Protein AF-A0A444KIF4-F1 (afdb_monomer)

Sequence (101 aa):
GTLGAPSAARPEIDQARPEFEALARHIGRLADALAIKAGNAPPGIPADMRMPGPPMDGGSLLGKRPGAAEADPARMPAEHLLHLILQDCTSCHSKFRQKQQ

Structure (mmCIF, N/CA/C/O backbone):
data_AF-A0A444KIF4-F1
#
_entry.id   AF-A0A444KIF4-F1
#
loop_
_atom_site.group_PDB
_atom_site.id
_atom_site.type_symbol
_atom_site.label_atom_id
_atom_site.label_alt_id
_atom_site.label_comp_id
_atom_site.label_asym_id
_atom_site.label_entity_id
_atom_site.label_seq_id
_atom_site.pdbx_PDB_ins_code
_atom_site.Cartn_x
_atom_site.Cartn_y
_atom_site.Cartn_z
_atom_site.occupancy
_atom_site.B_iso_or_equiv
_atom_si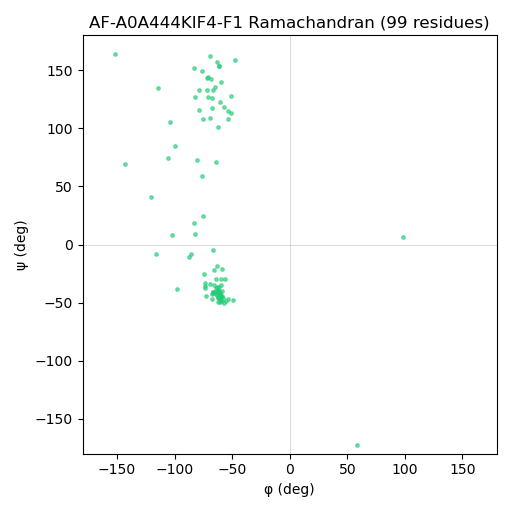te.auth_seq_id
_atom_site.auth_comp_id
_atom_site.auth_asym_id
_atom_site.auth_atom_id
_atom_site.pdbx_PDB_model_num
ATOM 1 N N . GLY A 1 1 ? -12.953 9.435 12.252 1.00 49.47 1 GLY A N 1
ATOM 2 C CA . GLY A 1 1 ? -14.344 8.966 12.146 1.00 49.47 1 GLY A CA 1
ATOM 3 C C . GLY A 1 1 ? -14.441 7.933 11.047 1.00 49.47 1 GLY A C 1
ATOM 4 O O . GLY A 1 1 ? -13.830 8.120 9.999 1.00 49.47 1 GLY A O 1
ATOM 5 N N . THR A 1 2 ? -15.176 6.845 11.271 1.00 55.84 2 THR A N 1
ATOM 6 C CA . THR A 1 2 ? -15.493 5.857 10.232 1.00 55.84 2 THR A CA 1
ATOM 7 C C . THR A 1 2 ? -16.627 6.404 9.356 1.00 55.84 2 THR A C 1
ATOM 9 O O . THR A 1 2 ? -17.608 6.940 9.863 1.00 55.84 2 THR A O 1
ATOM 12 N N . LEU A 1 3 ? -16.487 6.326 8.030 1.00 52.78 3 LEU A N 1
ATOM 13 C CA . LEU A 1 3 ? -17.391 6.969 7.058 1.00 52.78 3 LEU A CA 1
ATOM 14 C C . LEU A 1 3 ? -18.760 6.276 6.874 1.00 52.78 3 LEU A C 1
ATOM 16 O O . LEU A 1 3 ? -19.382 6.432 5.830 1.00 52.78 3 LEU A O 1
ATOM 20 N N . GLY A 1 4 ? -19.263 5.522 7.855 1.00 61.22 4 GLY A N 1
ATOM 21 C CA . GLY A 1 4 ? -20.513 4.774 7.673 1.00 61.22 4 GLY A CA 1
ATOM 22 C C . GLY A 1 4 ? -20.442 3.784 6.496 1.00 61.22 4 GLY A C 1
ATOM 23 O O . GLY A 1 4 ? -19.371 3.509 5.950 1.00 61.22 4 GLY A O 1
ATOM 24 N N . ALA A 1 5 ? -21.564 3.159 6.144 1.00 59.88 5 ALA A N 1
ATOM 25 C CA . ALA A 1 5 ? -21.558 2.028 5.221 1.00 59.88 5 ALA A CA 1
ATOM 26 C C . ALA A 1 5 ? -21.271 2.416 3.747 1.00 59.88 5 ALA A C 1
ATOM 28 O O . ALA A 1 5 ? -21.789 3.435 3.289 1.00 59.88 5 ALA A O 1
ATOM 29 N N . PRO A 1 6 ? -20.533 1.572 2.985 1.00 74.69 6 PRO A N 1
ATOM 30 C CA . PRO A 1 6 ? -19.845 0.355 3.417 1.00 74.69 6 PRO A CA 1
ATOM 31 C C . PRO A 1 6 ? -18.325 0.576 3.492 1.00 74.69 6 PRO A C 1
ATOM 33 O O . PRO A 1 6 ? -17.567 0.095 2.650 1.00 74.69 6 PRO A O 1
ATOM 36 N N . SER A 1 7 ? -17.853 1.295 4.514 1.00 84.38 7 SER A N 1
ATOM 37 C CA . SER A 1 7 ? -16.424 1.298 4.836 1.00 84.38 7 SER A CA 1
ATOM 38 C C . SER A 1 7 ? -16.050 0.075 5.674 1.00 84.38 7 SER A C 1
ATOM 40 O O . SER A 1 7 ? -16.621 -0.149 6.736 1.00 84.38 7 SER A O 1
ATOM 42 N N . ALA A 1 8 ? -15.038 -0.677 5.232 1.00 90.88 8 ALA A N 1
ATOM 43 C CA . ALA A 1 8 ? -14.412 -1.743 6.021 1.00 90.88 8 ALA A CA 1
ATOM 44 C C . ALA A 1 8 ? -13.354 -1.206 7.010 1.00 90.88 8 ALA A C 1
ATOM 46 O O . ALA A 1 8 ? -12.588 -1.985 7.579 1.00 90.88 8 ALA A O 1
ATOM 47 N N . ALA A 1 9 ? -13.246 0.115 7.178 1.00 93.38 9 ALA A N 1
ATOM 48 C CA . ALA A 1 9 ? -12.322 0.732 8.121 1.00 93.38 9 ALA A CA 1
ATOM 49 C C . ALA A 1 9 ? -12.782 0.486 9.561 1.00 93.38 9 ALA A C 1
ATOM 51 O O . ALA A 1 9 ? -13.915 0.808 9.926 1.00 93.38 9 ALA A O 1
ATOM 52 N N . ARG A 1 10 ? -11.895 -0.051 10.398 1.00 93.19 10 ARG A N 1
ATOM 53 C CA . ARG A 1 10 ? -12.182 -0.225 11.821 1.00 93.19 10 ARG A CA 1
ATOM 54 C C . ARG A 1 10 ? -11.915 1.078 12.606 1.00 93.19 10 ARG A C 1
ATOM 56 O O . ARG A 1 10 ? -11.055 1.863 12.195 1.00 93.19 10 ARG A O 1
ATOM 63 N N . PRO A 1 11 ? -12.605 1.330 13.736 1.00 92.62 11 PRO A N 1
ATOM 64 C CA . PRO A 1 11 ? -12.403 2.539 14.546 1.00 92.62 11 PRO A CA 1
ATOM 65 C C . PRO A 1 11 ? -10.995 2.660 15.152 1.00 92.62 11 PRO A C 1
ATOM 67 O O . PRO A 1 11 ? -10.575 3.762 15.502 1.00 92.62 11 PRO A O 1
ATOM 70 N N . GLU A 1 12 ? -10.229 1.567 15.232 1.00 94.94 12 GLU A N 1
ATOM 71 C CA . GLU A 1 12 ? -8.844 1.556 15.719 1.00 94.94 12 GLU A CA 1
ATOM 72 C C . GLU A 1 12 ? -7.925 2.473 14.902 1.00 94.94 12 GLU A C 1
ATOM 74 O O . GLU A 1 12 ? -6.900 2.915 15.414 1.00 94.94 12 GLU A O 1
ATOM 79 N N . ILE A 1 13 ? -8.298 2.819 13.664 1.00 96.25 13 ILE A N 1
ATOM 80 C CA . ILE A 1 13 ? -7.584 3.823 12.864 1.00 96.25 13 ILE A CA 1
ATOM 81 C C . ILE A 1 13 ? -7.553 5.186 13.575 1.00 96.25 13 ILE A C 1
ATOM 83 O O . ILE A 1 13 ? -6.534 5.872 13.533 1.00 96.25 13 ILE A O 1
ATOM 87 N N . ASP A 1 14 ? -8.647 5.596 14.226 1.00 94.75 14 ASP A N 1
ATOM 88 C CA . ASP A 1 14 ? -8.684 6.854 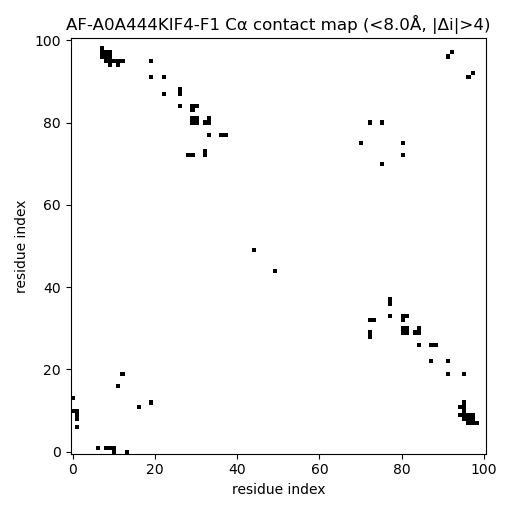14.983 1.00 94.75 14 ASP A CA 1
ATOM 89 C C . ASP A 1 14 ? -7.902 6.735 16.299 1.00 94.75 14 ASP A C 1
ATOM 91 O O . ASP A 1 14 ? -7.203 7.666 16.689 1.00 94.75 14 ASP A O 1
ATOM 95 N N . GLN A 1 15 ? -7.980 5.576 16.956 1.00 95.94 15 GLN A N 1
ATOM 96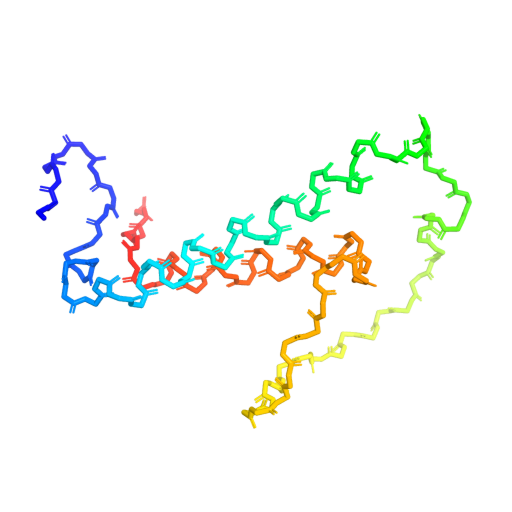 C CA . GLN A 1 15 ? -7.352 5.327 18.260 1.00 95.94 15 GLN A CA 1
ATOM 97 C C . GLN A 1 15 ? -5.826 5.177 18.167 1.00 95.94 15 GLN A C 1
ATOM 99 O O . GLN A 1 15 ? -5.107 5.578 19.077 1.00 95.94 15 GLN A O 1
ATOM 104 N N . ALA A 1 16 ? -5.328 4.617 17.064 1.00 96.88 16 ALA A N 1
ATOM 105 C CA . ALA A 1 16 ? -3.909 4.380 16.807 1.00 96.88 16 ALA A CA 1
ATOM 106 C C . ALA A 1 16 ? -3.438 5.116 15.542 1.00 96.88 16 ALA A C 1
ATOM 108 O O . ALA A 1 16 ? -2.656 4.588 14.746 1.00 96.88 16 ALA A O 1
ATOM 109 N N . ARG A 1 17 ? -3.909 6.358 15.359 1.00 96.75 17 ARG A N 1
ATOM 110 C CA . ARG A 1 17 ? -3.612 7.192 14.184 1.00 96.75 17 ARG A CA 1
ATOM 111 C C . ARG A 1 17 ? -2.116 7.263 13.837 1.00 96.75 17 ARG A C 1
ATOM 113 O O . ARG A 1 17 ? -1.799 7.021 12.671 1.00 96.75 17 ARG A O 1
ATOM 120 N N . PRO A 1 18 ? -1.187 7.512 14.785 1.00 97.75 18 PRO A N 1
ATOM 121 C CA . PRO A 1 18 ? 0.235 7.601 14.450 1.00 97.75 18 PRO A CA 1
ATOM 122 C C . PRO A 1 18 ? 0.800 6.302 13.862 1.00 97.75 18 PRO A C 1
ATOM 124 O O . PRO A 1 18 ? 1.621 6.345 12.949 1.00 97.75 18 PRO A O 1
ATOM 127 N N . GLU A 1 19 ? 0.341 5.149 14.351 1.00 96.31 19 GLU A N 1
ATOM 128 C CA . GLU A 1 19 ? 0.770 3.833 13.874 1.00 96.31 19 GLU A CA 1
ATOM 129 C C . GLU A 1 19 ? 0.187 3.513 12.495 1.00 96.31 19 GLU A C 1
ATOM 131 O O . GLU A 1 19 ? 0.917 3.068 11.608 1.00 96.31 19 GLU A O 1
ATOM 136 N N . PHE A 1 20 ? -1.10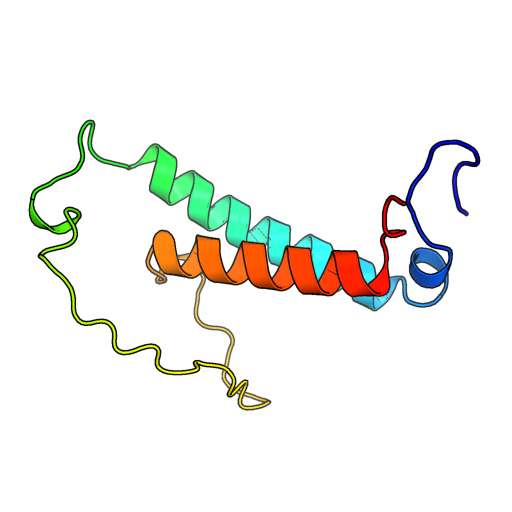5 3.793 12.290 1.00 97.69 20 PHE A N 1
ATOM 137 C CA . PHE A 1 20 ? -1.752 3.655 10.984 1.00 97.69 20 PHE A CA 1
ATOM 138 C C . PHE A 1 20 ? -1.009 4.463 9.915 1.00 97.69 20 PHE A C 1
ATOM 140 O O . PHE A 1 20 ? -0.669 3.946 8.850 1.00 97.69 20 PHE A O 1
ATOM 147 N N . GLU A 1 21 ? -0.706 5.725 10.214 1.00 97.69 21 GLU A N 1
ATOM 148 C CA . GLU A 1 21 ? 0.021 6.578 9.283 1.00 97.69 21 GLU A CA 1
ATOM 149 C C . GLU A 1 21 ? 1.479 6.151 9.097 1.00 97.69 21 GLU A C 1
ATOM 151 O O . GLU A 1 21 ? 2.019 6.302 8.002 1.00 97.69 21 GLU A O 1
ATOM 156 N N . ALA A 1 22 ? 2.139 5.630 10.136 1.00 96.56 22 ALA A N 1
ATOM 157 C CA . ALA A 1 22 ? 3.498 5.113 10.015 1.00 96.56 22 ALA A CA 1
ATOM 158 C C . ALA A 1 22 ? 3.555 3.931 9.038 1.00 96.56 22 ALA A C 1
ATOM 160 O O . ALA A 1 22 ? 4.394 3.947 8.135 1.00 96.56 22 ALA A O 1
ATOM 161 N N . LEU A 1 23 ? 2.625 2.976 9.157 1.00 96.88 23 LEU A N 1
ATOM 162 C CA . LEU A 1 23 ? 2.478 1.870 8.206 1.00 96.88 23 LEU A CA 1
ATOM 163 C C . LEU A 1 23 ? 2.167 2.382 6.797 1.00 96.88 23 LEU A C 1
ATOM 165 O O . LEU A 1 23 ? 2.836 1.990 5.847 1.00 96.88 23 LEU A O 1
ATOM 169 N N . ALA A 1 24 ? 1.211 3.305 6.650 1.00 97.62 24 ALA A N 1
ATOM 170 C CA . ALA A 1 24 ? 0.854 3.862 5.344 1.00 97.62 24 ALA A CA 1
ATOM 171 C C . ALA A 1 24 ? 2.040 4.571 4.665 1.00 97.62 24 ALA A C 1
ATOM 173 O O . ALA A 1 24 ? 2.314 4.339 3.487 1.00 97.62 24 ALA A O 1
ATOM 174 N N . ARG A 1 25 ? 2.792 5.391 5.413 1.00 97.81 25 ARG A N 1
ATOM 175 C CA . ARG A 1 25 ? 4.006 6.053 4.910 1.00 97.81 25 ARG A CA 1
ATOM 176 C C . ARG A 1 25 ? 5.096 5.047 4.550 1.00 97.81 25 ARG A C 1
ATOM 178 O O . ARG A 1 25 ? 5.825 5.283 3.591 1.00 97.81 25 ARG A O 1
ATOM 185 N N . HIS A 1 26 ? 5.245 3.968 5.318 1.00 96.19 26 HIS A N 1
ATOM 186 C CA . HIS A 1 26 ? 6.242 2.940 5.028 1.00 96.19 26 HIS A CA 1
ATOM 187 C C . HIS A 1 26 ? 5.901 2.172 3.747 1.00 96.19 26 HIS A C 1
ATOM 189 O O . HIS A 1 26 ? 6.743 2.103 2.853 1.00 96.19 26 HIS A O 1
ATOM 195 N N . ILE A 1 27 ? 4.643 1.738 3.598 1.00 96.75 27 ILE A N 1
ATOM 196 C CA . ILE A 1 27 ? 4.125 1.133 2.362 1.00 96.75 27 ILE A CA 1
ATOM 197 C C . ILE A 1 27 ? 4.379 2.056 1.165 1.00 96.75 27 ILE A C 1
ATOM 199 O O . ILE A 1 27 ? 4.886 1.593 0.148 1.00 96.75 27 ILE A O 1
ATOM 203 N N . GLY A 1 28 ? 4.082 3.355 1.294 1.00 96.94 28 GLY A N 1
ATOM 204 C CA . GLY A 1 28 ? 4.321 4.343 0.237 1.00 96.94 28 GLY A CA 1
ATOM 205 C C . GLY A 1 28 ? 5.785 4.401 -0.209 1.00 96.94 28 GLY A C 1
ATOM 206 O O . GLY A 1 28 ? 6.064 4.247 -1.392 1.00 96.94 28 GLY A O 1
ATOM 207 N N . ARG A 1 29 ? 6.734 4.513 0.733 1.00 97.06 29 ARG A N 1
ATOM 208 C CA . ARG A 1 29 ? 8.174 4.546 0.404 1.00 97.06 29 ARG A CA 1
ATOM 209 C C . ARG A 1 29 ? 8.652 3.275 -0.302 1.00 97.06 29 ARG A C 1
ATOM 211 O O . ARG A 1 29 ? 9.448 3.355 -1.236 1.00 97.06 29 ARG A O 1
ATOM 218 N N . LEU A 1 30 ? 8.189 2.108 0.146 1.00 96.75 30 LEU A N 1
ATOM 219 C CA . LEU A 1 30 ? 8.530 0.833 -0.491 1.00 96.75 30 LEU A CA 1
ATOM 220 C C . LEU A 1 30 ? 7.922 0.734 -1.897 1.00 96.75 30 LEU A C 1
ATOM 222 O O . LEU A 1 30 ? 8.590 0.270 -2.821 1.00 96.75 30 LEU A O 1
ATOM 226 N N . ALA A 1 31 ? 6.680 1.193 -2.066 1.00 97.31 31 ALA A N 1
ATOM 227 C CA . ALA A 1 31 ? 5.989 1.211 -3.350 1.00 97.31 31 ALA A CA 1
ATOM 228 C C . ALA A 1 31 ? 6.665 2.156 -4.353 1.00 97.31 31 ALA A C 1
ATOM 230 O O . ALA A 1 31 ? 6.835 1.770 -5.507 1.00 97.31 31 ALA A O 1
ATOM 231 N N . ASP A 1 32 ? 7.124 3.332 -3.918 1.00 97.81 32 ASP A N 1
ATOM 232 C CA . ASP A 1 32 ? 7.891 4.259 -4.759 1.00 97.81 32 ASP A CA 1
ATOM 233 C C . ASP A 1 32 ? 9.199 3.612 -5.247 1.00 97.81 32 ASP A C 1
ATOM 235 O O . ASP A 1 32 ? 9.512 3.635 -6.440 1.00 97.81 32 ASP A O 1
ATOM 239 N N . ALA A 1 33 ? 9.942 2.958 -4.345 1.00 96.50 33 ALA A N 1
ATOM 240 C CA . ALA A 1 33 ? 11.164 2.237 -4.703 1.00 96.50 33 ALA A CA 1
ATOM 241 C C . ALA A 1 33 ? 10.891 1.077 -5.680 1.00 96.50 33 ALA A C 1
ATOM 243 O O . ALA A 1 33 ? 11.660 0.857 -6.623 1.00 96.50 33 ALA A O 1
ATOM 244 N N . LEU A 1 34 ? 9.785 0.351 -5.487 1.00 96.00 34 LEU A N 1
ATOM 245 C CA . LEU A 1 34 ? 9.365 -0.725 -6.382 1.00 96.00 34 LEU A CA 1
ATOM 246 C C . LEU A 1 34 ? 8.955 -0.186 -7.759 1.00 96.00 34 LEU A C 1
ATOM 248 O O . LEU A 1 34 ? 9.353 -0.757 -8.774 1.00 96.00 34 LEU A O 1
ATOM 252 N N . ALA A 1 35 ? 8.219 0.925 -7.810 1.00 96.75 35 ALA A N 1
ATOM 253 C CA . ALA A 1 35 ? 7.792 1.564 -9.051 1.00 96.75 35 ALA A CA 1
ATOM 254 C C . ALA A 1 35 ? 8.990 2.024 -9.896 1.00 96.75 35 ALA A C 1
ATOM 256 O O . ALA A 1 35 ? 9.012 1.787 -11.104 1.00 96.75 35 ALA A O 1
ATOM 257 N N . ILE A 1 36 ? 10.024 2.597 -9.268 1.00 96.00 36 ILE A N 1
ATOM 258 C CA . ILE A 1 36 ? 11.276 2.964 -9.953 1.00 96.00 36 ILE A CA 1
ATOM 259 C C . ILE A 1 36 ? 11.939 1.729 -10.574 1.00 96.00 36 ILE A C 1
ATOM 261 O O . ILE A 1 36 ? 12.379 1.777 -11.723 1.00 96.00 36 ILE A O 1
ATOM 265 N N . LYS A 1 37 ? 12.013 0.605 -9.852 1.00 92.50 37 LYS A N 1
ATOM 266 C CA . LYS A 1 37 ? 12.602 -0.633 -10.393 1.00 92.50 37 LYS A CA 1
ATOM 267 C C . LYS A 1 37 ? 11.765 -1.211 -11.529 1.00 92.50 37 LYS A C 1
ATOM 269 O O . LYS A 1 37 ? 12.333 -1.610 -12.539 1.00 92.50 37 LYS A O 1
ATOM 274 N N . ALA A 1 38 ? 10.440 -1.199 -11.396 1.00 91.94 38 ALA A N 1
ATOM 275 C CA . ALA A 1 38 ? 9.528 -1.644 -12.444 1.00 91.94 38 ALA A CA 1
ATOM 276 C C . ALA A 1 38 ? 9.662 -0.797 -13.721 1.00 91.94 38 ALA A C 1
ATOM 278 O O . ALA A 1 38 ? 9.713 -1.351 -14.815 1.00 91.94 38 ALA A O 1
ATOM 279 N N . GLY A 1 39 ? 9.798 0.527 -13.591 1.00 93.31 39 GLY A N 1
ATOM 280 C CA . GLY A 1 39 ? 10.017 1.429 -14.728 1.00 93.31 39 GLY A CA 1
ATOM 281 C C . GLY A 1 39 ? 11.359 1.232 -15.443 1.00 93.31 39 GLY A C 1
ATOM 282 O O . GLY A 1 39 ? 11.481 1.585 -16.611 1.00 93.31 39 GLY A O 1
ATOM 283 N N . ASN A 1 40 ? 12.346 0.637 -14.766 1.00 91.00 40 ASN A N 1
ATOM 284 C CA . ASN A 1 40 ? 13.662 0.305 -15.321 1.00 91.00 40 ASN A CA 1
ATOM 285 C C . ASN A 1 40 ? 13.809 -1.189 -15.667 1.00 91.00 40 ASN A C 1
ATOM 287 O O . ASN A 1 40 ? 14.917 -1.645 -15.956 1.00 91.00 40 ASN A O 1
ATOM 291 N N . ALA A 1 41 ? 12.726 -1.969 -15.595 1.00 87.38 41 ALA A N 1
ATOM 292 C CA . ALA A 1 41 ? 12.785 -3.399 -15.855 1.00 87.38 41 ALA A CA 1
ATOM 293 C C . ALA A 1 41 ? 13.084 -3.676 -17.342 1.00 87.38 41 ALA A C 1
ATOM 295 O O . ALA A 1 41 ? 12.577 -2.970 -18.220 1.00 87.38 41 ALA A O 1
ATOM 296 N N . PRO A 1 42 ? 13.887 -4.709 -17.657 1.00 85.81 42 PRO A N 1
ATOM 297 C CA . PRO A 1 42 ? 14.098 -5.126 -19.037 1.00 85.81 42 PRO A CA 1
ATOM 298 C C . PRO A 1 42 ? 12.770 -5.567 -19.688 1.00 85.81 42 PRO A C 1
ATOM 300 O O . PRO A 1 42 ? 11.874 -6.057 -18.998 1.00 85.81 42 PRO A O 1
ATOM 303 N N . PRO A 1 43 ? 12.635 -5.464 -21.025 1.00 83.62 43 PRO A N 1
ATOM 304 C CA . PRO A 1 43 ? 11.386 -5.740 -21.751 1.00 83.62 43 PRO A CA 1
ATOM 305 C C . PRO A 1 43 ? 10.936 -7.212 -21.718 1.00 83.62 43 PRO A C 1
ATOM 307 O O . PRO A 1 43 ? 9.872 -7.554 -22.227 1.00 83.62 43 PRO A O 1
ATOM 310 N N . GLY A 1 44 ? 11.738 -8.099 -21.137 1.00 80.75 44 GLY A N 1
ATOM 311 C CA . GLY A 1 44 ? 11.397 -9.494 -20.907 1.00 80.75 44 GLY A CA 1
ATOM 312 C C . GLY A 1 44 ? 12.141 -10.013 -19.688 1.00 80.75 44 GLY A C 1
ATOM 313 O O . GLY A 1 44 ? 13.109 -9.402 -19.251 1.00 80.75 44 GLY A O 1
ATOM 314 N N . ILE A 1 45 ? 11.693 -11.149 -19.154 1.00 75.56 45 ILE A N 1
ATOM 315 C CA . ILE A 1 45 ? 12.326 -11.801 -18.003 1.00 75.56 45 ILE A CA 1
ATOM 316 C C . ILE A 1 45 ? 13.686 -12.359 -18.460 1.00 75.56 45 ILE A C 1
ATOM 318 O O . ILE A 1 45 ? 13.699 -13.326 -19.239 1.00 75.56 45 ILE A O 1
ATOM 322 N N . PRO A 1 46 ? 14.817 -11.766 -18.033 1.00 73.81 46 PRO A N 1
ATOM 323 C CA . PRO A 1 46 ? 16.137 -12.248 -18.403 1.00 73.81 46 PRO A CA 1
ATOM 324 C C . PRO A 1 46 ? 16.421 -13.596 -17.723 1.00 73.81 46 PRO A C 1
ATOM 326 O O . PRO A 1 46 ? 15.721 -14.012 -16.798 1.00 73.81 46 PRO A O 1
ATOM 329 N N . ALA A 1 47 ? 17.410 -14.333 -18.230 1.00 76.69 47 ALA A N 1
ATOM 330 C CA . ALA A 1 47 ? 17.674 -15.707 -17.795 1.00 76.69 47 ALA A CA 1
ATOM 331 C C . ALA A 1 47 ? 18.000 -15.821 -16.294 1.00 76.69 47 ALA A C 1
ATOM 333 O O . ALA A 1 47 ? 17.674 -16.835 -15.689 1.00 76.69 47 ALA A O 1
ATOM 334 N N . ASP A 1 48 ? 18.583 -14.781 -15.703 1.00 70.19 48 ASP A N 1
ATOM 335 C CA . ASP A 1 48 ? 18.900 -14.647 -14.277 1.00 70.19 48 ASP A CA 1
ATOM 336 C C . ASP A 1 48 ? 17.672 -14.368 -13.394 1.00 70.19 48 ASP A C 1
ATOM 338 O O . ASP A 1 48 ? 17.667 -14.742 -12.226 1.00 70.19 48 ASP A O 1
ATOM 342 N N . MET A 1 49 ? 16.607 -13.774 -13.945 1.00 68.56 49 MET A N 1
ATOM 343 C CA . MET A 1 49 ? 15.318 -13.607 -13.252 1.00 68.56 49 MET A CA 1
ATOM 344 C C . MET A 1 49 ? 14.401 -14.828 -13.390 1.00 68.56 49 MET A C 1
ATOM 346 O O . MET A 1 49 ? 13.337 -14.887 -12.768 1.00 68.56 49 MET A O 1
ATOM 350 N N . ARG A 1 50 ? 14.766 -15.811 -14.219 1.00 70.31 50 ARG A N 1
ATOM 351 C CA . ARG A 1 50 ? 14.034 -17.076 -14.283 1.00 70.31 50 ARG A CA 1
ATOM 352 C C . ARG A 1 50 ? 14.455 -17.922 -13.097 1.00 70.31 50 ARG A C 1
ATOM 354 O O . ARG A 1 50 ? 15.603 -18.338 -13.022 1.00 70.31 50 ARG A O 1
ATOM 361 N N . MET A 1 51 ? 13.506 -18.203 -12.209 1.00 65.75 51 MET A N 1
ATOM 362 C CA . MET A 1 51 ? 13.677 -19.196 -11.149 1.00 65.75 51 MET A CA 1
ATOM 363 C C . MET A 1 51 ? 14.177 -20.514 -11.770 1.00 65.75 51 MET A C 1
ATOM 365 O O . MET A 1 51 ? 13.429 -21.136 -12.533 1.00 65.75 51 MET A O 1
ATOM 369 N N . PRO A 1 52 ? 15.414 -20.960 -11.478 1.00 60.66 52 PRO A N 1
ATOM 370 C CA . PRO A 1 52 ? 15.808 -22.337 -11.733 1.00 60.66 52 PRO A CA 1
ATOM 371 C C . PRO A 1 52 ? 14.925 -23.247 -10.863 1.00 60.66 52 PRO A C 1
ATOM 373 O O . PRO A 1 52 ? 14.381 -22.796 -9.855 1.00 60.66 52 PRO A O 1
ATOM 376 N N . GLY A 1 53 ? 14.751 -24.518 -11.237 1.00 60.41 53 GLY A N 1
ATOM 377 C CA . GLY A 1 53 ? 14.013 -25.498 -10.422 1.00 60.41 53 GLY A CA 1
ATOM 378 C C . GLY A 1 53 ? 14.429 -25.496 -8.934 1.00 60.41 53 GLY A C 1
ATOM 379 O O . GLY A 1 53 ? 15.504 -25.013 -8.582 1.00 60.41 53 GLY A O 1
ATOM 380 N N . PRO A 1 54 ? 13.572 -26.002 -8.036 1.00 53.41 54 PRO A N 1
ATOM 381 C CA . PRO A 1 54 ? 13.461 -25.488 -6.675 1.00 53.41 54 PRO A CA 1
ATOM 382 C C . PRO A 1 54 ? 14.665 -25.817 -5.780 1.00 53.41 54 PRO A C 1
ATOM 384 O O . PRO A 1 54 ? 15.103 -26.967 -5.746 1.00 53.41 54 PRO A O 1
ATOM 387 N N . PRO A 1 55 ? 15.030 -24.887 -4.883 1.00 52.22 55 PRO A N 1
ATOM 388 C CA . PRO A 1 55 ? 15.231 -25.199 -3.479 1.00 52.22 55 PRO A CA 1
ATOM 389 C C . PRO A 1 55 ? 14.019 -24.675 -2.704 1.00 52.22 55 PRO A C 1
ATOM 391 O O . PRO A 1 55 ? 13.841 -23.476 -2.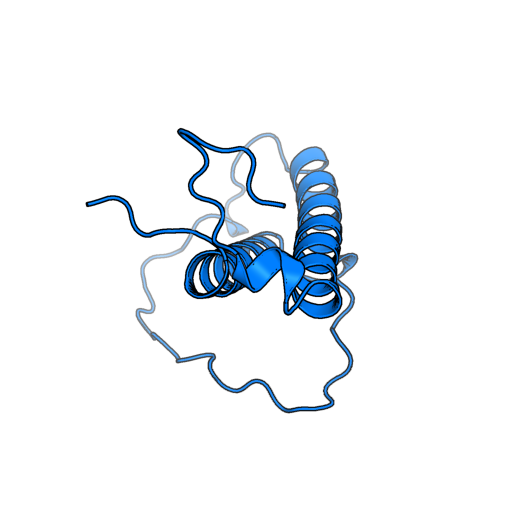495 1.00 52.22 55 PRO A O 1
ATOM 394 N N . MET A 1 56 ? 13.162 -25.609 -2.297 1.00 53.81 56 MET A N 1
ATOM 395 C CA . MET A 1 56 ? 12.086 -25.398 -1.330 1.00 53.81 56 MET A CA 1
ATOM 396 C C . MET A 1 56 ? 12.675 -25.341 0.084 1.00 53.81 56 MET A C 1
ATOM 398 O O . MET A 1 56 ? 12.308 -26.143 0.934 1.00 53.81 56 MET A O 1
ATOM 402 N N . ASP A 1 57 ? 13.580 -24.405 0.352 1.00 49.41 57 ASP A N 1
ATOM 403 C CA . ASP A 1 57 ? 14.014 -24.141 1.722 1.00 49.41 57 ASP A CA 1
ATOM 404 C C . ASP A 1 57 ? 13.257 -22.917 2.226 1.00 49.41 57 ASP A C 1
ATOM 406 O O . ASP A 1 57 ? 13.698 -21.771 2.137 1.00 49.41 57 ASP A O 1
ATOM 410 N N . GLY A 1 58 ? 12.049 -23.191 2.727 1.00 52.25 58 GLY A N 1
ATOM 411 C CA . GLY A 1 58 ? 11.202 -22.257 3.462 1.00 52.25 58 GLY A CA 1
ATOM 412 C C . GLY A 1 58 ? 11.855 -21.842 4.779 1.00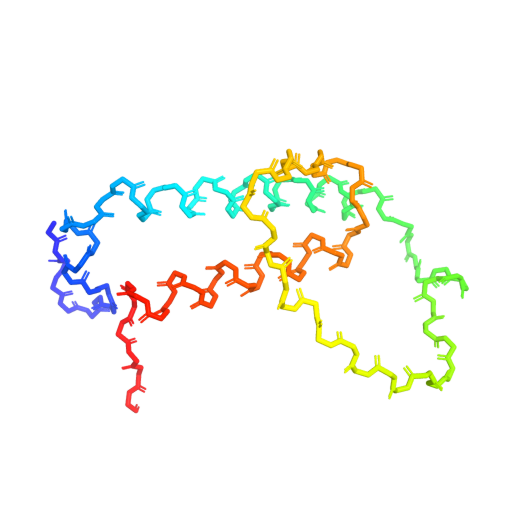 52.25 58 GLY A C 1
ATOM 413 O O . GLY A 1 58 ? 11.426 -22.247 5.858 1.00 52.25 58 GLY A O 1
ATOM 414 N N . GLY A 1 59 ? 12.913 -21.040 4.695 1.00 48.84 59 GLY A N 1
ATOM 415 C CA . GLY A 1 59 ? 13.549 -20.406 5.838 1.00 48.84 59 GLY A CA 1
ATOM 416 C C . GLY A 1 59 ? 12.692 -19.246 6.329 1.00 48.84 59 GLY A C 1
ATOM 417 O O . GLY A 1 59 ? 12.602 -18.208 5.679 1.00 48.84 59 GLY A O 1
ATOM 418 N N . SER A 1 60 ? 12.058 -19.422 7.487 1.00 53.34 60 SER A N 1
ATOM 419 C CA . SER A 1 60 ? 11.347 -18.364 8.203 1.00 53.34 60 SER A CA 1
ATOM 420 C C . SER A 1 60 ? 12.263 -17.152 8.429 1.00 53.34 60 SER A C 1
ATOM 422 O O . SER A 1 60 ? 13.161 -17.187 9.267 1.00 53.34 60 SER A O 1
ATOM 424 N N . LEU A 1 61 ? 12.019 -16.056 7.704 1.00 56.28 61 LEU A N 1
ATOM 425 C CA . LEU A 1 61 ? 12.675 -14.756 7.917 1.00 56.28 61 LEU A CA 1
ATOM 426 C C . LEU A 1 61 ? 12.002 -13.938 9.037 1.00 56.28 61 LEU A C 1
ATOM 428 O O . LEU A 1 61 ? 12.179 -12.722 9.131 1.00 56.28 61 LEU A O 1
ATOM 432 N N . LEU A 1 62 ? 11.218 -14.578 9.910 1.00 52.81 62 LEU A N 1
ATOM 433 C CA . LEU A 1 62 ? 10.587 -13.927 11.060 1.00 52.81 62 LEU A CA 1
ATOM 434 C C . LEU A 1 62 ? 11.580 -13.788 12.216 1.00 52.81 62 LEU A C 1
ATOM 436 O O . LEU A 1 62 ? 11.487 -14.443 13.249 1.00 52.81 62 LEU A O 1
ATOM 440 N N . GLY A 1 63 ? 12.523 -12.871 12.031 1.00 45.22 63 GLY A N 1
ATOM 441 C CA . GLY A 1 63 ? 13.402 -12.372 13.076 1.00 45.22 63 GLY A CA 1
ATOM 442 C C . GLY A 1 63 ? 13.661 -10.886 12.875 1.00 45.22 63 GLY A C 1
ATOM 443 O O . GLY A 1 63 ? 14.775 -10.501 12.530 1.00 45.22 63 GLY A O 1
ATOM 444 N N . LYS A 1 64 ? 12.646 -10.030 13.075 1.00 49.41 64 LYS A N 1
ATOM 445 C CA . LYS A 1 64 ? 12.880 -8.582 13.195 1.00 49.41 64 LYS A CA 1
ATOM 446 C C . LYS A 1 64 ? 13.765 -8.361 14.425 1.00 49.41 64 LYS A C 1
ATOM 448 O O . LYS A 1 64 ? 13.269 -8.407 15.547 1.00 49.41 64 LYS A O 1
ATOM 453 N N . ARG A 1 65 ? 15.071 -8.147 14.234 1.00 42.56 65 ARG A N 1
ATOM 454 C CA . ARG A 1 65 ? 15.941 -7.607 15.289 1.00 42.56 65 ARG A CA 1
ATOM 455 C C . ARG A 1 65 ? 15.511 -6.158 15.538 1.00 42.56 65 ARG A C 1
ATOM 457 O O . ARG A 1 65 ? 15.613 -5.355 14.608 1.00 42.56 65 ARG A O 1
ATOM 464 N N . PRO A 1 66 ? 15.038 -5.794 16.741 1.00 38.94 66 PRO A N 1
ATOM 465 C CA . PRO A 1 66 ? 14.794 -4.396 17.068 1.00 38.94 66 PRO A CA 1
ATOM 466 C C . PRO A 1 66 ? 16.124 -3.634 16.964 1.00 38.94 66 PRO A C 1
ATOM 468 O O . PRO A 1 66 ? 17.096 -4.018 17.609 1.00 38.94 66 PRO A O 1
ATOM 471 N N . GLY A 1 67 ? 16.189 -2.594 16.129 1.00 44.28 67 GLY A N 1
ATOM 472 C CA . GLY A 1 67 ? 17.363 -1.715 16.028 1.00 44.28 67 GLY A CA 1
ATOM 473 C C . GLY A 1 67 ? 18.349 -1.998 14.888 1.00 44.28 67 GLY A C 1
ATOM 474 O O . GLY A 1 67 ? 19.379 -1.331 14.824 1.00 44.28 67 GLY A O 1
ATOM 475 N N . ALA A 1 68 ? 18.062 -2.921 13.963 1.00 50.53 68 ALA A N 1
ATOM 476 C CA . ALA A 1 68 ? 18.744 -2.885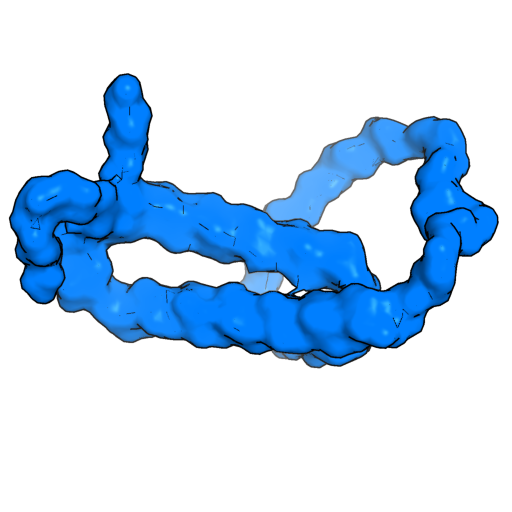 12.668 1.00 50.53 68 ALA A CA 1
ATOM 477 C C . ALA A 1 68 ? 18.275 -1.629 11.919 1.00 50.53 68 ALA A C 1
ATOM 479 O O . ALA A 1 68 ? 17.069 -1.418 11.790 1.00 50.53 68 ALA A O 1
ATOM 480 N N . ALA A 1 69 ? 19.208 -0.785 11.465 1.00 55.38 69 ALA A N 1
ATOM 481 C CA . ALA A 1 69 ? 18.873 0.325 10.580 1.00 55.38 69 ALA A CA 1
ATOM 482 C C . ALA A 1 69 ? 18.055 -0.229 9.409 1.00 55.38 69 ALA A C 1
ATOM 484 O O . ALA A 1 69 ? 18.467 -1.220 8.799 1.00 55.38 69 ALA A O 1
ATOM 485 N N . GLU A 1 70 ? 16.888 0.362 9.138 1.00 61.25 70 GLU A N 1
ATOM 486 C CA . GLU A 1 70 ? 16.094 -0.055 7.987 1.00 61.25 70 GLU A CA 1
ATOM 487 C C . GLU A 1 70 ? 16.970 0.091 6.746 1.00 61.25 70 GLU A C 1
ATOM 489 O O . GLU A 1 70 ? 17.493 1.171 6.462 1.00 61.25 70 GLU A O 1
ATOM 494 N N . ALA A 1 71 ? 17.226 -1.031 6.075 1.00 72.62 71 ALA A N 1
ATOM 495 C CA . ALA A 1 71 ? 18.065 -1.031 4.893 1.00 72.62 71 ALA A CA 1
ATOM 496 C C . ALA A 1 71 ? 17.439 -0.102 3.843 1.00 72.62 71 ALA A C 1
ATOM 498 O O . ALA A 1 71 ? 16.221 -0.065 3.686 1.00 72.62 71 ALA A O 1
ATOM 499 N N . ASP A 1 72 ? 18.280 0.665 3.148 1.00 86.00 72 ASP A N 1
ATOM 500 C CA . ASP A 1 72 ? 17.850 1.597 2.106 1.00 86.00 72 ASP A CA 1
ATOM 501 C C . ASP A 1 72 ? 16.990 0.862 1.052 1.00 86.00 72 ASP A C 1
ATOM 503 O O . ASP A 1 72 ? 17.525 -0.006 0.347 1.00 86.00 72 ASP A O 1
ATOM 507 N N . PRO A 1 73 ? 15.687 1.194 0.909 1.00 87.12 73 PRO A N 1
ATOM 508 C CA . PRO A 1 73 ? 14.793 0.530 -0.039 1.00 87.12 73 PRO A CA 1
ATOM 509 C C . PRO A 1 73 ? 15.299 0.565 -1.484 1.00 87.12 73 PRO A C 1
ATOM 511 O O . PRO A 1 73 ? 15.054 -0.367 -2.252 1.00 87.12 73 PRO A O 1
ATOM 514 N N . ALA A 1 74 ? 16.064 1.594 -1.867 1.00 88.88 74 ALA A N 1
ATOM 515 C CA . ALA A 1 74 ? 16.621 1.697 -3.215 1.00 88.88 74 ALA A CA 1
ATOM 516 C C . ALA A 1 74 ? 17.616 0.563 -3.525 1.00 88.88 74 ALA A C 1
ATOM 518 O O . ALA A 1 74 ? 17.731 0.121 -4.676 1.00 88.88 74 ALA A O 1
ATOM 519 N N . ARG A 1 75 ? 18.301 0.049 -2.497 1.00 88.75 75 ARG A N 1
ATOM 520 C CA . ARG A 1 75 ? 19.311 -1.016 -2.607 1.00 88.75 75 ARG A CA 1
ATOM 521 C C . ARG A 1 75 ? 18.724 -2.423 -2.530 1.00 88.75 75 ARG A C 1
ATOM 523 O O . ARG A 1 75 ? 19.433 -3.382 -2.814 1.00 88.75 75 ARG A O 1
ATOM 530 N N . MET A 1 76 ? 17.453 -2.560 -2.160 1.00 90.06 76 MET A N 1
ATOM 531 C CA . MET A 1 76 ? 16.794 -3.861 -2.069 1.00 90.06 76 MET A CA 1
ATOM 532 C C . MET A 1 76 ? 16.435 -4.411 -3.460 1.00 90.06 76 MET A C 1
ATOM 534 O O . MET A 1 76 ? 16.138 -3.634 -4.373 1.00 90.06 76 MET A O 1
ATOM 538 N N . PRO A 1 77 ? 16.416 -5.739 -3.652 1.00 90.06 77 PRO A N 1
ATOM 539 C CA . PRO A 1 77 ? 15.811 -6.350 -4.834 1.00 90.06 77 PRO A CA 1
ATOM 540 C C . PRO A 1 77 ? 14.306 -6.050 -4.941 1.00 90.06 77 PRO A C 1
ATOM 542 O O . PRO A 1 77 ? 13.638 -5.820 -3.929 1.00 90.06 77 PRO A O 1
ATOM 545 N N . ALA A 1 78 ? 13.758 -6.059 -6.160 1.00 90.75 78 ALA A N 1
ATOM 546 C CA . ALA A 1 78 ? 12.345 -5.742 -6.400 1.00 90.75 78 ALA A CA 1
ATOM 547 C C . ALA A 1 78 ? 11.407 -6.753 -5.721 1.00 90.75 78 ALA A C 1
ATOM 549 O O . ALA A 1 78 ? 10.409 -6.371 -5.110 1.00 90.75 78 ALA A O 1
ATOM 550 N N . GLU A 1 79 ? 11.768 -8.034 -5.755 1.00 89.94 79 GLU A N 1
ATOM 551 C CA . GLU A 1 79 ? 11.059 -9.096 -5.055 1.00 89.94 79 GLU A CA 1
ATOM 552 C C . GLU A 1 79 ? 11.071 -8.867 -3.543 1.00 89.94 79 GLU A C 1
ATOM 554 O O . GLU A 1 79 ? 10.044 -9.036 -2.892 1.00 89.94 79 GLU A O 1
ATOM 559 N N . HIS A 1 80 ? 12.185 -8.412 -2.966 1.00 91.50 80 HIS A N 1
ATOM 560 C CA . HIS A 1 80 ? 12.261 -8.147 -1.531 1.00 91.50 80 HIS A CA 1
ATOM 561 C C . HIS A 1 80 ? 11.353 -6.977 -1.122 1.00 91.50 80 HIS A C 1
ATOM 563 O O . HIS A 1 80 ? 10.621 -7.087 -0.139 1.00 91.50 80 HIS A O 1
ATOM 569 N N . LEU A 1 81 ? 11.320 -5.898 -1.913 1.00 94.44 81 LEU A N 1
ATOM 570 C CA . LEU A 1 81 ? 10.393 -4.780 -1.700 1.00 94.44 81 LEU A CA 1
ATOM 571 C C . LEU A 1 81 ? 8.932 -5.236 -1.745 1.00 94.44 81 LEU A C 1
ATOM 573 O O . LEU A 1 81 ? 8.146 -4.861 -0.875 1.00 94.44 81 LEU A O 1
ATOM 577 N N . LEU A 1 82 ? 8.574 -6.082 -2.718 1.00 94.06 82 LEU A N 1
ATOM 578 C CA . LEU A 1 82 ? 7.222 -6.626 -2.823 1.00 94.06 82 LEU A CA 1
ATOM 579 C C . LEU A 1 82 ? 6.841 -7.444 -1.579 1.00 94.06 82 LEU A C 1
ATOM 581 O O . LEU A 1 82 ? 5.740 -7.275 -1.055 1.00 94.06 82 LEU A O 1
ATOM 585 N N . HIS A 1 83 ? 7.748 -8.280 -1.065 1.00 93.81 83 HIS A N 1
ATOM 586 C CA . HIS A 1 83 ? 7.505 -9.032 0.169 1.00 93.81 83 HIS A CA 1
ATOM 587 C 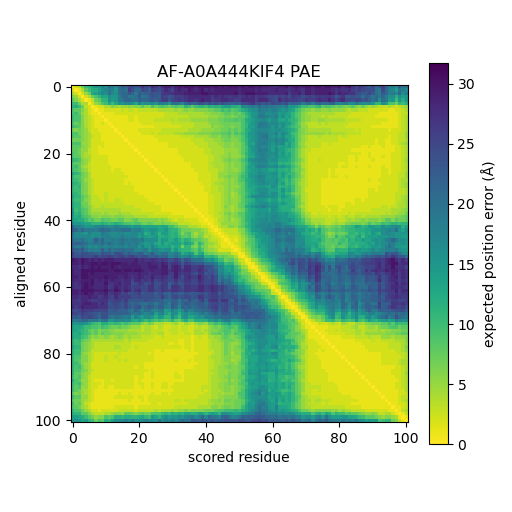C . HIS A 1 83 ? 7.261 -8.111 1.374 1.00 93.81 83 HIS A C 1
ATOM 589 O O . HIS A 1 83 ? 6.322 -8.349 2.136 1.00 93.81 83 HIS A O 1
ATOM 595 N N . LEU A 1 84 ? 8.054 -7.044 1.529 1.00 95.06 84 LEU A N 1
ATOM 596 C CA . LEU A 1 84 ? 7.870 -6.073 2.613 1.00 95.06 84 LEU A CA 1
ATOM 597 C C . LEU A 1 84 ? 6.526 -5.335 2.499 1.00 95.06 84 LEU A C 1
ATOM 599 O O . LEU A 1 84 ? 5.810 -5.217 3.494 1.00 95.06 84 LEU A O 1
ATOM 603 N N . ILE A 1 85 ? 6.129 -4.923 1.289 1.00 96.25 85 ILE A N 1
ATOM 604 C CA . ILE A 1 85 ? 4.816 -4.304 1.042 1.00 96.25 85 ILE A CA 1
ATOM 605 C C . ILE A 1 85 ? 3.690 -5.256 1.460 1.00 96.25 85 ILE A C 1
ATOM 607 O O . ILE A 1 85 ? 2.798 -4.859 2.204 1.00 96.25 85 ILE A O 1
ATOM 611 N N . LEU A 1 86 ? 3.734 -6.524 1.035 1.00 96.12 86 LEU A N 1
ATOM 612 C CA . LEU A 1 86 ? 2.705 -7.516 1.376 1.00 96.12 86 LEU A CA 1
ATOM 613 C C . LEU A 1 86 ? 2.637 -7.794 2.886 1.00 96.12 86 LEU A C 1
ATOM 615 O O . LEU A 1 86 ? 1.543 -7.963 3.442 1.00 96.12 86 LEU A O 1
ATOM 619 N N . GLN A 1 87 ? 3.785 -7.807 3.564 1.00 95.69 87 GLN A N 1
ATOM 620 C CA . GLN A 1 87 ? 3.856 -7.932 5.017 1.00 95.69 87 GLN A CA 1
ATOM 621 C C . GLN A 1 87 ? 3.185 -6.743 5.721 1.00 95.69 87 GLN A C 1
ATOM 623 O O . GLN A 1 87 ? 2.423 -6.936 6.677 1.00 95.69 87 GLN A O 1
ATOM 628 N N . ASP A 1 88 ? 3.419 -5.523 5.244 1.00 95.62 88 ASP A N 1
ATOM 629 C CA . ASP A 1 88 ? 2.817 -4.321 5.818 1.00 95.62 88 ASP A CA 1
ATOM 630 C C . ASP A 1 88 ? 1.328 -4.199 5.482 1.00 95.62 88 ASP A C 1
ATOM 632 O O . ASP A 1 88 ? 0.540 -3.825 6.353 1.00 95.62 88 ASP A O 1
ATOM 636 N N . CYS A 1 89 ? 0.900 -4.608 4.282 1.00 96.69 89 CYS A N 1
ATOM 637 C CA . CYS A 1 89 ? -0.517 -4.759 3.945 1.00 96.69 89 CYS A CA 1
ATOM 638 C C . CYS A 1 89 ? -1.203 -5.736 4.908 1.00 96.69 89 CYS A C 1
ATOM 640 O O . CYS A 1 89 ? -2.274 -5.434 5.432 1.00 96.69 89 CYS A O 1
ATOM 642 N N . THR A 1 90 ? -0.577 -6.884 5.183 1.00 96.25 90 THR A N 1
ATOM 643 C CA . THR A 1 90 ? -1.098 -7.882 6.131 1.00 96.25 90 THR A CA 1
ATOM 644 C C . THR A 1 90 ? -1.186 -7.307 7.542 1.00 96.25 90 THR A C 1
ATOM 646 O O . THR A 1 90 ? -2.223 -7.433 8.196 1.00 96.25 90 THR A O 1
ATOM 649 N N . SER A 1 91 ? -0.139 -6.614 7.993 1.00 95.38 91 SER A N 1
ATOM 650 C CA . SER A 1 91 ? -0.090 -5.984 9.318 1.00 95.38 91 SER A CA 1
ATOM 651 C C . SER A 1 91 ? -1.176 -4.914 9.461 1.00 95.38 91 SER A C 1
ATOM 653 O O . SER A 1 91 ? -1.982 -4.969 10.392 1.00 95.38 91 SER A O 1
ATOM 655 N N . CYS A 1 92 ? -1.279 -4.006 8.487 1.00 97.12 92 CYS A N 1
ATOM 656 C CA . CYS A 1 92 ? -2.293 -2.957 8.452 1.00 97.12 92 CYS A CA 1
ATOM 657 C C . CYS A 1 92 ? -3.708 -3.550 8.420 1.00 97.12 92 CYS A C 1
ATOM 659 O O . CYS A 1 92 ? -4.547 -3.200 9.249 1.00 97.12 92 CYS A O 1
ATOM 661 N N . HIS A 1 93 ? -3.975 -4.508 7.529 1.00 96.56 93 HIS A N 1
ATOM 662 C CA . HIS A 1 93 ? -5.299 -5.117 7.414 1.00 96.56 93 HIS A CA 1
ATOM 663 C C . HIS A 1 93 ? -5.692 -5.928 8.649 1.00 96.56 93 HIS A C 1
ATOM 665 O O . HIS A 1 93 ? -6.859 -5.892 9.030 1.00 96.56 93 HIS A O 1
ATOM 671 N N . SER A 1 94 ? -4.748 -6.603 9.311 1.00 95.69 94 SER A N 1
ATOM 672 C CA . SER A 1 94 ? -5.039 -7.351 10.541 1.00 95.69 94 SER A CA 1
ATOM 673 C C . SER A 1 94 ? -5.587 -6.453 11.658 1.00 95.69 94 SER A C 1
ATOM 675 O O . SER A 1 94 ? -6.470 -6.861 12.418 1.00 95.69 94 SER A O 1
ATOM 677 N N . LYS A 1 95 ? -5.108 -5.205 11.721 1.00 95.19 95 LYS A N 1
ATOM 678 C CA . LYS A 1 95 ? -5.434 -4.256 12.786 1.00 95.19 95 LYS A CA 1
ATOM 679 C C . LYS A 1 95 ? -6.539 -3.273 12.418 1.00 95.19 95 LYS A C 1
ATOM 681 O O . LYS A 1 95 ? -7.378 -2.976 13.261 1.00 95.19 95 LYS A O 1
ATOM 686 N N . PHE A 1 96 ? -6.568 -2.796 11.177 1.00 96.00 96 PHE A N 1
ATOM 687 C CA . PHE A 1 96 ? -7.350 -1.621 10.783 1.00 96.00 96 PHE A CA 1
ATOM 688 C C . PHE A 1 96 ? -8.467 -1.899 9.773 1.00 96.00 96 PHE A C 1
ATOM 690 O O . PHE A 1 96 ? -9.296 -1.018 9.537 1.00 96.00 96 PHE A O 1
ATOM 697 N N . ARG A 1 97 ? -8.544 -3.109 9.202 1.00 95.12 97 ARG A N 1
ATOM 698 C CA . ARG A 1 97 ? -9.591 -3.488 8.241 1.00 95.12 97 ARG A CA 1
ATOM 699 C C . ARG A 1 97 ? -10.490 -4.587 8.810 1.00 95.12 97 ARG A C 1
ATOM 701 O O . ARG A 1 97 ? -10.013 -5.564 9.379 1.00 95.12 97 ARG A O 1
ATOM 708 N N . GLN A 1 98 ? -11.802 -4.431 8.664 1.00 92.50 98 GLN A N 1
ATOM 709 C CA . GLN A 1 98 ? -12.771 -5.475 8.984 1.00 92.50 98 GLN A CA 1
ATOM 710 C C . GLN A 1 98 ? -12.565 -6.667 8.043 1.00 92.50 98 GLN A C 1
ATOM 712 O O . GLN A 1 98 ? -12.394 -6.492 6.833 1.00 92.50 98 GLN A O 1
ATOM 717 N N . LYS A 1 99 ? -12.590 -7.887 8.590 1.00 85.19 99 LYS A N 1
ATOM 718 C CA . LYS A 1 99 ? -12.648 -9.095 7.763 1.00 85.19 99 LYS A CA 1
ATOM 719 C C . LYS A 1 99 ? -13.999 -9.124 7.052 1.00 85.19 99 LYS A C 1
ATOM 721 O O . LYS A 1 99 ? -15.025 -8.875 7.679 1.00 85.19 99 LYS A O 1
ATOM 726 N N . GLN A 1 100 ? -13.980 -9.401 5.754 1.00 74.81 100 GLN A N 1
ATOM 727 C CA . GLN A 1 100 ? -15.206 -9.708 5.026 1.00 74.81 100 GLN A CA 1
ATOM 728 C C . GLN A 1 100 ? -15.667 -11.104 5.468 1.00 74.81 100 GLN A C 1
ATOM 730 O O . GLN A 1 100 ? -14.825 -11.991 5.623 1.00 74.81 100 GLN A O 1
ATOM 735 N N . GLN A 1 101 ? -16.959 -11.230 5.780 1.00 58.84 101 GLN A N 1
ATOM 736 C CA . GLN A 1 101 ? -17.610 -12.508 6.084 1.00 58.84 101 GLN A CA 1
ATOM 737 C C . GLN A 1 101 ? -17.836 -13.293 4.797 1.00 58.84 101 GLN A C 1
ATOM 739 O O . GLN A 1 101 ? -18.139 -12.634 3.775 1.00 58.84 101 GLN A O 1
#

Foldseek 3Di:
DQPDPPAQWDPVCVVVVVVLVVLVVVLVQLVVLLVVCVVVDDPDQDPVNDDDDDDPPPDPPPDPDPDDDDPDSNPDDSVVSVVVSVVSVCVSCVRTGHDDD

Mean predicted aligned error: 10.05 Å

Radius of gyration: 17.29 Å; Cα contacts (8 Å, |Δi|>4): 52; chains: 1; bounding box: 41×34×40 Å

pLDDT: mean 81.45, std 18.18, range [38.94, 97.81]

Secondary structure (DSSP, 8-state):
----TT--B-THHHHTHHHHHHHHHHHHHHHHHHHHHHHT--SS--TTTS-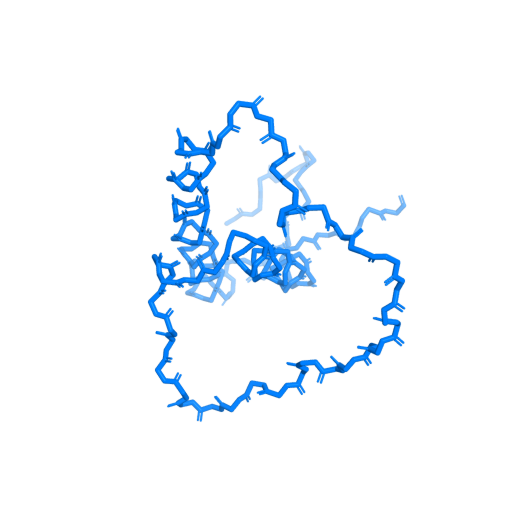PSP-----------TTPPPP-GGGS-HHHHHHHHHHHHHHHHHHHBPPP-

Solvent-accessible surface area (backbone atoms only — not comparable to full-atom values): 6435 Å² total; per-residue (Å²): 127,70,83,54,89,91,58,52,60,36,69,53,41,68,78,41,39,73,58,50,49,50,53,52,53,50,44,48,55,39,49,53,40,36,50,57,49,60,76,67,52,68,100,60,86,48,79,87,73,48,82,68,86,83,82,87,71,86,71,82,79,87,67,87,64,88,82,65,74,81,72,62,62,82,79,50,56,60,68,57,37,51,52,52,42,52,52,49,52,50,55,48,41,73,67,33,39,58,80,83,131